Protein AF-A0A968CYV6-F1 (afdb_monomer_lite)

Radius of gyration: 20.45 Å; chains: 1; bounding box: 77×45×29 Å

Sequence (121 aa):
MRRKLLSHRSKKKPTNNDKSQTFHGLADADGLESLLTFEESQVQRLIMRASIYRYRHMTYFRVNLDGPTLKAIQSLMRKGKCKDAVTLLKDKDVWVPDEFQASWNLIPDTRLDPYVRYTRR

Structure (mmCIF, N/CA/C/O backbone):
data_AF-A0A968CYV6-F1
#
_entry.id   AF-A0A968CYV6-F1
#
loop_
_atom_site.group_PDB
_atom_site.id
_atom_site.type_symbol
_atom_site.label_atom_id
_atom_site.label_alt_id
_atom_site.label_comp_id
_atom_site.label_asym_id
_atom_site.label_entity_id
_atom_site.label_seq_id
_atom_site.pdbx_PDB_ins_code
_atom_site.Cartn_x
_atom_site.Cartn_y
_atom_site.Cartn_z
_atom_site.occupancy
_atom_site.B_iso_or_equiv
_atom_site.auth_seq_id
_atom_site.auth_comp_id
_atom_site.auth_asym_id
_atom_site.auth_atom_id
_atom_site.pdbx_PDB_model_num
ATOM 1 N N . MET A 1 1 ? -62.323 21.619 13.278 1.00 49.47 1 MET A N 1
ATOM 2 C CA . MET A 1 1 ? -61.079 20.938 13.710 1.00 49.47 1 MET A CA 1
ATOM 3 C C . MET A 1 1 ? -60.601 19.980 12.622 1.00 49.47 1 MET A C 1
ATOM 5 O O . MET A 1 1 ? -61.333 19.048 12.330 1.00 49.47 1 MET A O 1
ATOM 9 N N . ARG A 1 2 ? -59.414 20.198 12.033 1.00 46.09 2 ARG A N 1
ATOM 10 C CA . ARG A 1 2 ? -58.513 19.163 11.462 1.00 46.09 2 ARG A CA 1
ATOM 11 C C . ARG A 1 2 ? -57.237 19.848 10.942 1.00 46.09 2 ARG A C 1
ATOM 13 O O . ARG A 1 2 ? -57.256 20.502 9.907 1.00 46.09 2 ARG A O 1
ATOM 20 N N . ARG A 1 3 ? -56.142 19.742 11.706 1.00 42.69 3 ARG A N 1
ATOM 21 C CA . ARG A 1 3 ? -54.796 20.199 11.316 1.00 42.69 3 ARG A CA 1
ATOM 22 C C . ARG A 1 3 ? -54.217 19.197 10.309 1.00 42.69 3 ARG A C 1
ATOM 24 O O . ARG A 1 3 ? -54.116 18.018 10.636 1.00 42.69 3 ARG A O 1
ATOM 31 N N . LYS A 1 4 ? -53.822 19.643 9.112 1.00 47.97 4 LYS A N 1
ATOM 32 C CA . LYS A 1 4 ? -52.944 18.864 8.221 1.00 47.97 4 LYS A CA 1
ATOM 33 C C . LYS A 1 4 ? -51.504 19.029 8.714 1.00 47.97 4 LYS A C 1
ATOM 35 O O . LYS A 1 4 ? -50.969 20.132 8.709 1.00 47.97 4 LYS A O 1
ATOM 40 N N . LEU A 1 5 ? -50.916 17.931 9.183 1.00 47.56 5 LEU A N 1
ATOM 41 C CA . LEU A 1 5 ? -49.516 17.833 9.587 1.00 47.56 5 LEU A CA 1
ATOM 42 C C . LEU A 1 5 ? -48.613 17.959 8.352 1.00 47.56 5 LEU A C 1
ATOM 44 O O . LEU A 1 5 ? -48.651 17.124 7.452 1.00 47.56 5 LEU A O 1
ATOM 48 N N . LEU A 1 6 ? -47.801 19.015 8.325 1.00 47.81 6 LEU A N 1
ATOM 49 C CA . LEU A 1 6 ? -46.680 19.188 7.404 1.00 47.81 6 LEU A CA 1
ATOM 50 C C . LEU A 1 6 ? -45.643 18.088 7.665 1.00 47.81 6 LEU A C 1
ATOM 52 O O . LEU A 1 6 ? -44.933 18.135 8.673 1.00 47.81 6 LEU A O 1
ATOM 56 N N . SER A 1 7 ? -45.525 17.113 6.758 1.00 50.50 7 SER A N 1
ATOM 57 C CA . SER A 1 7 ? -44.431 16.142 6.795 1.00 50.50 7 SER A CA 1
ATOM 58 C C . SER A 1 7 ? -43.110 16.874 6.552 1.00 50.50 7 SER A C 1
ATOM 60 O O . SER A 1 7 ? -42.768 17.225 5.420 1.00 50.50 7 SER A O 1
ATOM 62 N N . HIS A 1 8 ? -42.358 17.115 7.620 1.00 42.41 8 HIS A N 1
ATOM 63 C CA . HIS A 1 8 ? -40.989 17.598 7.532 1.00 42.41 8 HIS A CA 1
ATOM 64 C C . HIS A 1 8 ? -40.115 16.448 7.028 1.00 42.41 8 HIS A C 1
ATOM 66 O O . HIS A 1 8 ? -39.546 15.680 7.802 1.00 42.41 8 HIS A O 1
ATOM 7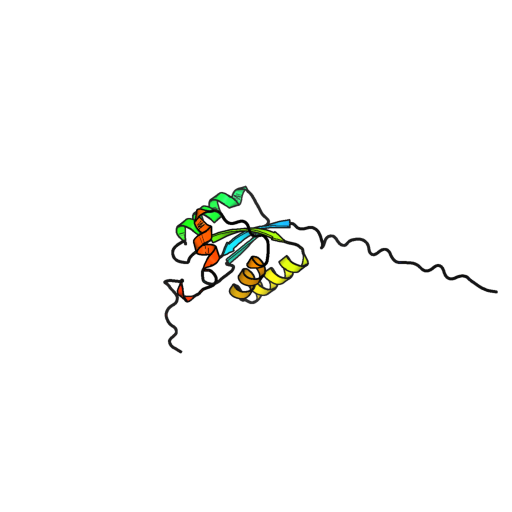2 N N . ARG A 1 9 ? -40.018 16.311 5.702 1.00 45.91 9 ARG A N 1
ATOM 73 C CA . ARG A 1 9 ? -38.986 15.496 5.063 1.00 45.91 9 ARG A CA 1
ATOM 74 C C . ARG A 1 9 ? -37.659 16.202 5.315 1.00 45.91 9 ARG A C 1
ATOM 76 O O . ARG A 1 9 ? -37.259 17.083 4.558 1.00 45.91 9 ARG A O 1
ATOM 83 N N . SER A 1 10 ? -37.026 15.855 6.431 1.00 41.97 10 SER A N 1
ATOM 84 C CA . SER A 1 10 ? -35.685 16.305 6.784 1.00 41.97 10 SER A CA 1
ATOM 85 C C . SER A 1 10 ? -34.739 15.915 5.648 1.00 41.97 10 SER A C 1
ATOM 87 O O . SER A 1 10 ? -34.388 14.745 5.479 1.00 41.97 10 SER A O 1
ATOM 89 N N . LYS A 1 11 ? -34.378 16.890 4.808 1.00 49.03 11 LYS A N 1
ATOM 90 C CA . LYS A 1 11 ? -33.282 16.750 3.853 1.00 49.03 11 LYS A CA 1
ATOM 91 C C . LYS A 1 11 ? -32.015 16.649 4.700 1.00 49.03 11 LYS A C 1
ATOM 93 O O . LYS A 1 11 ? -31.507 17.669 5.162 1.00 49.03 11 LYS A O 1
ATOM 98 N N . LYS A 1 12 ? -31.542 15.423 4.958 1.00 50.50 12 LYS A N 1
ATOM 99 C CA . LYS A 1 12 ? -30.209 15.196 5.530 1.00 50.50 12 LYS A CA 1
ATOM 100 C C . LYS A 1 12 ? -29.219 15.991 4.675 1.00 50.50 12 LYS A C 1
ATOM 102 O O . LYS A 1 12 ? -29.100 15.733 3.480 1.00 50.50 12 LYS A O 1
ATOM 107 N N . LYS A 1 13 ? -28.568 16.993 5.275 1.00 45.56 13 LYS A N 1
ATOM 108 C CA . LYS A 1 13 ? -27.443 17.695 4.651 1.00 45.56 13 LYS A CA 1
ATOM 109 C C . LYS A 1 13 ? -26.400 16.637 4.267 1.00 45.56 13 LYS A C 1
ATOM 111 O O . LYS A 1 13 ? -26.134 15.777 5.113 1.00 45.56 13 LYS A O 1
ATOM 116 N N . PRO A 1 14 ? -25.829 16.668 3.050 1.00 42.66 14 PRO A N 1
ATOM 117 C CA . PRO A 1 14 ? -24.710 15.800 2.719 1.00 42.66 14 PRO A CA 1
ATOM 118 C C . PRO A 1 14 ? -23.604 16.089 3.732 1.00 42.66 14 PRO A C 1
ATOM 120 O O . PRO A 1 14 ? -23.119 17.216 3.845 1.00 42.66 14 PRO A O 1
ATOM 123 N N . THR A 1 15 ? -23.282 15.102 4.559 1.00 49.97 15 THR A N 1
ATOM 124 C CA . THR A 1 15 ? -22.100 15.178 5.406 1.00 49.97 15 THR A CA 1
ATOM 125 C C . THR A 1 15 ? -20.897 15.072 4.470 1.00 49.97 15 THR A C 1
ATOM 127 O O . THR A 1 15 ? -20.928 14.315 3.505 1.00 49.97 15 THR A O 1
ATOM 130 N N . ASN A 1 16 ? -19.830 15.832 4.721 1.00 49.69 16 ASN A N 1
ATOM 131 C CA . ASN A 1 16 ? -18.593 15.850 3.918 1.00 49.69 16 ASN A CA 1
ATOM 132 C C . ASN A 1 16 ? -17.859 14.480 3.808 1.00 49.69 16 ASN A C 1
ATOM 134 O O . ASN A 1 16 ? -16.711 14.442 3.386 1.00 49.69 16 ASN A O 1
ATOM 138 N N . ASN A 1 17 ? -18.483 13.362 4.197 1.00 54.09 17 ASN A N 1
ATOM 139 C CA . ASN A 1 17 ? -17.898 12.018 4.258 1.00 54.09 17 ASN A CA 1
ATOM 140 C C . ASN A 1 17 ? -17.825 11.285 2.904 1.00 54.09 17 ASN A C 1
ATOM 142 O O . ASN A 1 17 ? -17.155 10.257 2.849 1.00 54.09 17 ASN A O 1
ATOM 146 N N . ASP A 1 18 ? -18.485 11.784 1.851 1.00 58.47 18 ASP A N 1
ATOM 147 C CA . ASP A 1 18 ? -18.593 11.089 0.551 1.00 58.47 18 ASP A CA 1
ATOM 148 C C . ASP A 1 18 ? -17.632 11.613 -0.528 1.00 58.47 18 ASP A C 1
ATOM 150 O O . ASP A 1 18 ? -17.649 11.140 -1.663 1.00 58.47 18 ASP A O 1
ATOM 154 N N . LYS A 1 19 ? -16.781 12.601 -0.220 1.00 79.12 19 LYS A N 1
ATOM 155 C CA . LYS A 1 19 ? -15.773 13.050 -1.188 1.00 79.12 19 LYS A CA 1
ATOM 156 C C . LYS A 1 19 ? -14.561 12.128 -1.135 1.00 79.12 19 LYS A C 1
ATOM 158 O O . LYS A 1 19 ? -13.930 11.994 -0.090 1.00 79.12 19 LYS A O 1
ATOM 163 N N . SER A 1 20 ? -14.243 11.526 -2.278 1.00 89.00 20 SER A N 1
ATOM 164 C CA . SER A 1 20 ? -12.997 10.791 -2.468 1.00 89.00 20 SER A CA 1
ATOM 165 C C . SER A 1 20 ? -11.800 11.739 -2.372 1.00 89.00 20 SER A C 1
ATOM 167 O O . SER A 1 20 ? -11.833 12.839 -2.926 1.00 89.00 20 SER A O 1
ATOM 169 N N . GLN A 1 21 ? -10.737 11.300 -1.705 1.00 95.62 21 GLN A N 1
ATOM 170 C CA . GLN A 1 21 ? -9.467 12.012 -1.574 1.00 95.62 21 GLN A CA 1
ATOM 171 C C . GLN A 1 21 ? -8.316 11.116 -2.038 1.00 95.62 21 GLN A C 1
ATOM 173 O O . GLN A 1 21 ? -8.378 9.893 -1.904 1.00 95.62 21 GLN A O 1
ATOM 178 N N . THR A 1 22 ? -7.271 11.722 -2.602 1.00 97.56 22 THR A N 1
ATOM 179 C CA . THR A 1 22 ? -6.083 11.004 -3.070 1.00 97.56 22 THR A CA 1
ATOM 180 C C . THR A 1 22 ? -5.097 10.782 -1.926 1.00 97.56 22 THR A C 1
ATOM 182 O O . THR A 1 22 ? -4.742 11.706 -1.190 1.00 97.56 22 THR A O 1
ATOM 185 N N . PHE A 1 23 ? -4.626 9.547 -1.820 1.00 98.44 23 PHE A N 1
ATOM 186 C CA . PHE A 1 23 ? -3.626 9.087 -0.869 1.00 98.44 23 PHE A CA 1
ATOM 187 C C . PHE A 1 23 ? -2.481 8.402 -1.611 1.00 98.44 23 PHE A C 1
ATOM 189 O O . PHE A 1 23 ? -2.631 7.955 -2.750 1.00 98.44 23 PHE A O 1
ATOM 196 N N . HIS A 1 24 ? -1.339 8.298 -0.949 1.00 98.56 24 HIS A N 1
ATOM 197 C CA . HIS A 1 24 ? -0.209 7.505 -1.408 1.00 98.56 24 HIS A CA 1
ATOM 198 C C . HIS A 1 24 ? 0.540 6.894 -0.230 1.00 98.56 24 HIS A C 1
ATOM 200 O O . HIS A 1 24 ? 0.300 7.248 0.927 1.00 98.56 24 HIS A O 1
ATOM 206 N N . GLY A 1 25 ? 1.439 5.964 -0.504 1.00 98.31 25 GLY A N 1
ATOM 207 C CA . GLY A 1 25 ? 2.185 5.325 0.562 1.00 98.31 25 GLY A CA 1
ATOM 208 C C . GLY A 1 25 ? 3.027 4.169 0.078 1.00 98.31 25 GLY A C 1
ATOM 209 O O . GLY A 1 25 ? 3.403 4.098 -1.093 1.00 98.31 25 GLY A O 1
ATOM 210 N N . LEU A 1 26 ? 3.332 3.291 1.024 1.00 98.56 26 LEU A N 1
ATOM 211 C CA . LEU A 1 26 ? 4.202 2.144 0.843 1.00 98.56 26 LEU A CA 1
ATOM 212 C C . LEU A 1 26 ? 3.533 0.869 1.347 1.00 98.56 26 LEU A C 1
ATOM 214 O O . LEU A 1 26 ? 2.863 0.886 2.384 1.00 98.56 26 LEU A O 1
ATOM 218 N N . ALA A 1 27 ? 3.742 -0.226 0.627 1.00 98.25 27 ALA A N 1
ATOM 219 C CA . ALA A 1 27 ? 3.357 -1.568 1.045 1.00 98.25 27 ALA A CA 1
ATOM 220 C C . ALA A 1 27 ? 4.439 -2.581 0.660 1.00 98.25 27 ALA A C 1
ATOM 222 O O . ALA A 1 27 ? 5.077 -2.433 -0.383 1.00 98.25 27 ALA A O 1
ATOM 223 N N . ASP A 1 28 ? 4.616 -3.616 1.474 1.00 97.38 28 ASP A N 1
ATOM 224 C CA . ASP A 1 28 ? 5.599 -4.682 1.280 1.00 97.38 28 ASP A CA 1
ATOM 225 C C . ASP A 1 28 ? 5.001 -6.073 1.558 1.00 97.38 28 ASP A C 1
ATOM 227 O O . ASP A 1 28 ? 3.786 -6.239 1.701 1.00 97.38 28 ASP A O 1
ATOM 231 N N . ALA A 1 29 ? 5.867 -7.088 1.618 1.00 96.06 29 ALA A N 1
ATOM 232 C CA . ALA A 1 29 ? 5.525 -8.468 1.953 1.00 96.06 29 ALA A CA 1
ATOM 233 C C . ALA A 1 29 ? 4.678 -8.631 3.238 1.00 96.06 29 ALA A C 1
ATOM 235 O O . ALA A 1 29 ? 3.837 -9.536 3.300 1.00 96.06 29 ALA A O 1
ATOM 236 N N . ASP A 1 30 ? 4.845 -7.757 4.236 1.00 94.81 30 ASP A N 1
ATOM 237 C CA . ASP A 1 30 ? 4.097 -7.783 5.501 1.00 94.81 30 ASP A CA 1
ATOM 238 C C . ASP A 1 30 ? 2.780 -6.999 5.446 1.00 94.81 30 ASP A C 1
ATOM 240 O O . ASP A 1 30 ? 1.905 -7.171 6.303 1.00 94.81 30 ASP A O 1
ATOM 244 N N . GLY A 1 31 ? 2.596 -6.184 4.412 1.00 96.69 31 GLY A N 1
ATOM 245 C CA . GLY A 1 31 ? 1.353 -5.500 4.095 1.00 96.69 31 GLY A CA 1
ATOM 246 C C . GLY A 1 31 ? 1.515 -3.990 3.997 1.00 96.69 31 GLY A C 1
ATOM 247 O O . GLY A 1 31 ? 2.522 -3.479 3.519 1.00 96.69 31 GLY A O 1
ATOM 248 N N . LEU A 1 32 ? 0.471 -3.259 4.391 1.00 97.81 32 LEU A N 1
ATOM 249 C CA . LEU A 1 32 ? 0.443 -1.804 4.270 1.00 97.81 32 LEU A CA 1
ATOM 250 C C . LEU A 1 32 ? 1.332 -1.149 5.334 1.00 97.81 32 LEU A C 1
ATOM 252 O O . LEU A 1 32 ? 1.053 -1.265 6.527 1.00 97.81 32 LEU A O 1
ATOM 256 N N . GLU A 1 33 ? 2.364 -0.428 4.902 1.00 96.88 33 GLU A N 1
ATOM 257 C CA . GLU A 1 33 ? 3.323 0.234 5.791 1.00 96.88 33 GLU A CA 1
ATOM 258 C C . GLU A 1 33 ? 2.903 1.677 6.096 1.00 96.88 33 GLU A C 1
ATOM 260 O O . GLU A 1 33 ? 2.935 2.128 7.240 1.00 96.88 33 GLU A O 1
ATOM 265 N N . SER A 1 34 ? 2.463 2.409 5.070 1.00 97.31 34 SER A N 1
ATOM 266 C CA . SER A 1 34 ? 2.019 3.797 5.204 1.00 97.31 34 SER A CA 1
ATOM 267 C C . SER A 1 34 ? 0.851 4.111 4.277 1.00 97.31 34 SER A C 1
ATOM 269 O O . SER A 1 34 ? 0.739 3.570 3.179 1.00 97.31 34 SER A O 1
ATOM 271 N N . LEU A 1 35 ? -0.017 5.014 4.734 1.00 98.06 35 LEU A N 1
ATOM 272 C CA . LEU A 1 35 ? -1.094 5.603 3.948 1.00 98.06 35 LEU A CA 1
ATOM 273 C C . LEU A 1 35 ? -1.214 7.077 4.339 1.00 98.06 35 LEU A C 1
ATOM 275 O O . LEU A 1 35 ? -1.727 7.408 5.409 1.00 98.06 35 LEU A O 1
ATOM 279 N N . LEU A 1 36 ? -0.696 7.947 3.482 1.00 97.56 36 LEU A N 1
ATOM 280 C CA . LEU A 1 36 ? -0.586 9.384 3.698 1.00 97.56 36 LEU A CA 1
ATOM 281 C C . LEU A 1 36 ? -1.465 10.121 2.693 1.00 97.56 36 LEU A C 1
ATOM 283 O O . LEU A 1 36 ? -1.682 9.643 1.578 1.00 97.56 36 LEU A O 1
ATOM 287 N N . THR A 1 37 ? -1.970 11.293 3.076 1.00 97.50 37 THR A N 1
ATOM 288 C CA . THR A 1 37 ? -2.577 12.217 2.110 1.00 97.50 37 THR A CA 1
ATOM 289 C C . THR A 1 37 ? -1.571 12.502 1.003 1.00 97.50 37 THR A C 1
ATOM 291 O O . THR A 1 37 ? -0.389 12.678 1.286 1.00 97.50 37 THR A O 1
ATOM 294 N N . PHE A 1 38 ? -2.024 12.528 -0.250 1.00 97.81 38 PHE A N 1
ATOM 295 C CA . PHE A 1 38 ? -1.123 12.762 -1.368 1.00 97.81 38 PHE A CA 1
ATOM 296 C C . PHE A 1 38 ? -0.465 14.144 -1.279 1.00 97.81 38 PHE A C 1
ATOM 298 O O . PHE A 1 38 ? -1.142 15.171 -1.317 1.00 97.81 38 PHE A O 1
ATOM 305 N N . GLU A 1 39 ? 0.864 14.142 -1.224 1.00 97.50 39 GLU A N 1
ATOM 306 C CA . GLU A 1 39 ? 1.709 15.329 -1.304 1.00 97.50 39 GLU A CA 1
ATOM 307 C C . GLU A 1 39 ? 2.795 15.105 -2.360 1.00 97.50 39 GLU A C 1
ATOM 309 O O . GLU A 1 39 ? 3.646 14.223 -2.218 1.00 97.50 39 GLU A O 1
ATOM 314 N N . GLU A 1 40 ? 2.806 15.921 -3.416 1.00 96.38 40 GLU A N 1
ATOM 315 C CA . GLU A 1 40 ? 3.769 15.788 -4.520 1.00 96.38 40 GLU A CA 1
ATOM 316 C C . GLU A 1 40 ? 5.229 15.848 -4.035 1.00 96.38 40 GLU A C 1
ATOM 318 O O . GLU A 1 40 ? 6.080 15.074 -4.474 1.00 96.38 40 GLU A O 1
ATOM 323 N N . SER A 1 41 ? 5.501 16.679 -3.026 1.00 96.94 41 SER A N 1
ATOM 324 C CA . SER A 1 41 ? 6.827 16.844 -2.418 1.00 96.94 41 SER A CA 1
ATOM 325 C C . SER A 1 41 ? 7.371 15.584 -1.720 1.00 96.94 41 SER A C 1
ATOM 327 O O . SER A 1 41 ? 8.573 15.513 -1.446 1.00 96.94 41 SER A O 1
ATOM 329 N N . GLN A 1 42 ? 6.520 14.596 -1.416 1.00 96.50 42 GLN A N 1
ATOM 330 C CA . GLN A 1 42 ? 6.904 13.328 -0.779 1.00 96.50 42 GLN A CA 1
ATOM 331 C C . GLN A 1 42 ? 7.157 12.209 -1.797 1.00 96.50 42 GLN A C 1
ATOM 333 O O . GLN A 1 42 ? 7.814 11.224 -1.461 1.00 96.50 42 GLN A O 1
ATOM 338 N N . VAL A 1 43 ? 6.662 12.343 -3.034 1.00 97.31 43 VAL A N 1
ATOM 339 C CA . VAL A 1 43 ? 6.639 11.258 -4.033 1.00 97.31 43 VAL A CA 1
ATOM 340 C C . VAL A 1 43 ? 8.036 10.699 -4.281 1.00 97.31 43 VAL A C 1
ATOM 342 O O . VAL A 1 43 ? 8.256 9.498 -4.125 1.00 97.31 43 VAL A O 1
ATOM 345 N N . GLN A 1 44 ? 9.007 11.571 -4.567 1.00 96.94 44 GLN A N 1
ATOM 346 C CA . GLN A 1 44 ? 10.378 11.144 -4.847 1.00 96.94 44 GLN A CA 1
ATOM 347 C C . GLN A 1 44 ? 11.009 10.402 -3.660 1.00 96.94 44 GLN A C 1
ATOM 349 O O . GLN A 1 44 ? 11.720 9.415 -3.849 1.00 96.94 44 GLN A O 1
ATOM 354 N N . ARG A 1 45 ? 10.723 10.837 -2.424 1.00 97.19 45 ARG A N 1
ATOM 355 C CA . ARG A 1 45 ? 11.236 10.179 -1.213 1.00 97.19 45 ARG A CA 1
ATOM 356 C C . ARG A 1 45 ? 10.642 8.786 -1.035 1.00 97.19 45 ARG A C 1
ATOM 358 O O . ARG A 1 45 ? 11.377 7.859 -0.700 1.00 97.19 45 ARG A O 1
ATOM 365 N N . LEU A 1 46 ? 9.340 8.629 -1.270 1.00 97.94 46 LEU A N 1
ATOM 366 C CA . LEU A 1 46 ? 8.669 7.335 -1.149 1.00 97.94 46 LEU A CA 1
ATOM 367 C C . LEU A 1 46 ? 9.116 6.362 -2.244 1.00 97.94 46 LEU A C 1
ATOM 369 O O . LEU A 1 46 ? 9.420 5.217 -1.930 1.00 97.94 46 LEU A O 1
ATOM 373 N N . ILE A 1 47 ? 9.257 6.813 -3.494 1.00 97.94 47 ILE A N 1
ATOM 374 C CA . ILE A 1 47 ? 9.777 5.980 -4.593 1.00 97.94 47 ILE A CA 1
ATOM 375 C C . ILE A 1 47 ? 11.224 5.547 -4.323 1.00 97.94 47 ILE A C 1
ATOM 377 O O . ILE A 1 47 ? 11.567 4.375 -4.500 1.00 97.94 47 ILE A O 1
ATOM 381 N N . MET A 1 48 ? 12.074 6.459 -3.840 1.00 97.62 48 MET A N 1
ATOM 382 C CA . MET A 1 48 ? 13.444 6.125 -3.442 1.00 97.62 48 MET A CA 1
ATOM 383 C C . MET A 1 48 ? 13.451 5.077 -2.324 1.00 97.62 48 MET A C 1
ATOM 385 O O . MET A 1 48 ? 14.189 4.096 -2.398 1.00 97.62 48 MET A O 1
ATOM 389 N N . ARG A 1 49 ? 12.590 5.236 -1.314 1.00 97.81 49 ARG A N 1
ATOM 390 C CA . ARG A 1 49 ? 12.453 4.260 -0.232 1.00 97.81 49 ARG A CA 1
ATOM 391 C C . ARG A 1 49 ? 11.971 2.904 -0.754 1.00 97.81 49 ARG A C 1
ATOM 393 O O . ARG A 1 49 ? 12.598 1.897 -0.446 1.00 97.81 49 ARG A O 1
ATOM 400 N N . ALA A 1 50 ? 10.940 2.866 -1.596 1.00 97.69 50 ALA A N 1
ATOM 401 C CA . ALA A 1 50 ? 10.485 1.632 -2.236 1.00 97.69 50 ALA A CA 1
ATOM 402 C C . ALA A 1 50 ? 11.617 0.942 -3.012 1.00 97.69 50 ALA A C 1
ATOM 404 O O . ALA A 1 50 ? 11.799 -0.266 -2.895 1.00 97.69 50 ALA A O 1
ATOM 405 N N . SER A 1 51 ? 12.440 1.723 -3.718 1.00 96.50 51 SER A N 1
ATOM 406 C CA . SER A 1 51 ? 13.598 1.231 -4.472 1.00 96.50 51 SER A CA 1
ATOM 407 C C . SER A 1 51 ? 14.685 0.617 -3.581 1.00 96.50 51 SER A C 1
ATOM 409 O O . SER A 1 51 ? 15.233 -0.430 -3.918 1.00 96.50 51 SER A O 1
ATOM 411 N N . ILE A 1 52 ? 14.970 1.222 -2.423 1.00 96.44 52 ILE A N 1
ATOM 412 C CA . ILE A 1 52 ? 15.947 0.703 -1.449 1.00 96.44 52 ILE A CA 1
ATOM 413 C C . ILE A 1 52 ? 15.452 -0.604 -0.815 1.00 96.44 52 ILE A C 1
ATOM 415 O O . ILE A 1 52 ? 16.226 -1.540 -0.626 1.00 96.44 52 ILE A O 1
ATOM 419 N N . TYR A 1 53 ? 14.155 -0.692 -0.518 1.00 95.12 53 TYR A N 1
ATOM 420 C CA . TYR A 1 53 ? 13.539 -1.840 0.154 1.00 95.12 53 TYR A CA 1
ATOM 421 C C . TYR A 1 53 ? 12.919 -2.864 -0.820 1.00 95.12 53 TYR A C 1
ATOM 423 O O . TYR A 1 53 ? 12.087 -3.681 -0.417 1.00 95.12 53 TYR A O 1
ATOM 431 N N . ARG A 1 54 ? 13.342 -2.886 -2.097 1.00 92.19 54 ARG A N 1
ATOM 432 C CA . ARG A 1 54 ? 12.832 -3.841 -3.109 1.00 92.19 54 ARG A CA 1
ATOM 433 C C . ARG A 1 54 ? 13.031 -5.301 -2.733 1.00 92.19 54 ARG A C 1
ATOM 435 O O . ARG A 1 54 ? 12.253 -6.140 -3.170 1.00 92.19 54 ARG A O 1
ATOM 442 N N . TYR A 1 55 ? 14.026 -5.596 -1.904 1.00 90.44 55 TYR A N 1
ATOM 443 C CA . TYR A 1 55 ? 14.278 -6.943 -1.404 1.00 90.44 55 TYR A CA 1
ATOM 444 C C . TYR A 1 55 ? 13.133 -7.493 -0.526 1.00 90.44 55 TYR A C 1
ATOM 446 O O . TYR A 1 55 ? 13.046 -8.703 -0.374 1.00 90.44 55 TYR A O 1
ATOM 454 N N . ARG A 1 56 ? 12.241 -6.642 0.018 1.00 92.62 56 ARG A N 1
ATOM 455 C CA . ARG A 1 56 ? 10.984 -7.045 0.702 1.00 92.62 56 ARG A CA 1
ATOM 456 C C . ARG A 1 56 ? 9.754 -6.888 -0.193 1.00 92.62 56 ARG A C 1
ATOM 458 O O . ARG A 1 56 ? 8.632 -6.840 0.304 1.00 92.62 56 ARG A O 1
ATOM 465 N N . HIS A 1 57 ? 9.958 -6.711 -1.499 1.00 95.88 57 HIS A N 1
ATOM 466 C CA . HIS A 1 57 ? 8.918 -6.302 -2.442 1.00 95.88 57 HIS A CA 1
ATOM 467 C C . HIS A 1 57 ? 8.214 -4.994 -2.046 1.00 95.88 57 HIS A C 1
ATOM 469 O O . HIS A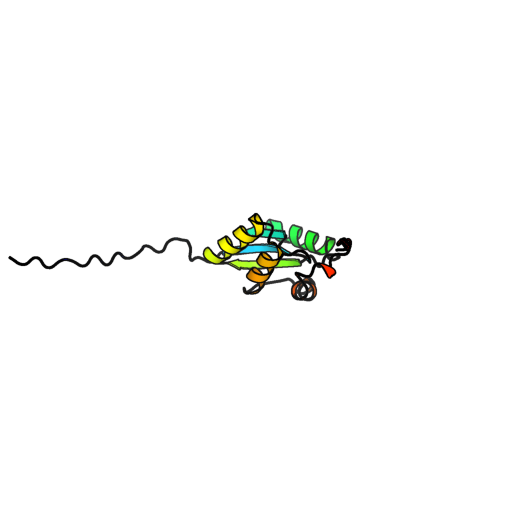 1 57 ? 7.028 -4.828 -2.315 1.00 95.88 57 HIS A O 1
ATOM 475 N N . MET A 1 58 ? 8.937 -4.048 -1.431 1.00 97.56 58 MET A N 1
ATOM 476 C CA . MET A 1 58 ? 8.385 -2.729 -1.119 1.00 97.56 58 MET A CA 1
ATOM 477 C C . MET A 1 58 ? 7.942 -2.012 -2.400 1.00 97.56 58 MET A C 1
ATOM 479 O O . MET A 1 58 ? 8.685 -1.940 -3.382 1.00 97.56 58 MET A O 1
ATOM 483 N N . THR A 1 59 ? 6.737 -1.456 -2.371 1.00 98.06 59 THR A N 1
ATOM 484 C CA . THR A 1 59 ? 6.083 -0.795 -3.501 1.00 98.06 59 THR A CA 1
ATOM 485 C C . THR A 1 59 ? 5.533 0.560 -3.090 1.00 98.06 59 THR A C 1
ATOM 487 O O . THR A 1 59 ? 4.968 0.710 -2.008 1.00 98.06 59 THR A O 1
ATOM 490 N N . TYR A 1 60 ? 5.694 1.545 -3.971 1.00 98.44 60 TYR A N 1
ATOM 491 C CA . TYR A 1 60 ? 4.970 2.808 -3.892 1.00 98.44 60 TYR A CA 1
ATOM 492 C C . TYR A 1 60 ? 3.620 2.676 -4.595 1.00 98.44 60 TYR A C 1
ATOM 494 O O . TYR A 1 60 ? 3.539 2.066 -5.658 1.00 98.44 60 TYR A O 1
ATOM 502 N N . PHE A 1 61 ? 2.579 3.283 -4.032 1.00 98.50 61 PHE A N 1
ATOM 503 C CA . PHE A 1 61 ? 1.249 3.301 -4.633 1.00 98.50 61 PHE A CA 1
ATOM 504 C C . PHE A 1 61 ? 0.567 4.662 -4.458 1.00 98.50 61 PHE A C 1
ATOM 506 O O . PHE A 1 61 ? 0.882 5.416 -3.536 1.00 98.50 61 PHE A O 1
ATOM 513 N N . ARG A 1 62 ? -0.424 4.943 -5.308 1.00 98.31 62 ARG A N 1
ATOM 514 C CA . ARG A 1 62 ? -1.367 6.064 -5.202 1.00 98.31 62 ARG A CA 1
ATOM 515 C C . ARG A 1 62 ? -2.793 5.548 -5.370 1.00 98.31 62 ARG A C 1
ATOM 517 O O . ARG A 1 62 ? -3.045 4.694 -6.207 1.00 98.31 62 ARG A O 1
ATOM 524 N N . VAL A 1 63 ? -3.735 6.076 -4.602 1.00 98.12 63 VAL A N 1
ATOM 525 C CA . VAL A 1 63 ? -5.120 5.587 -4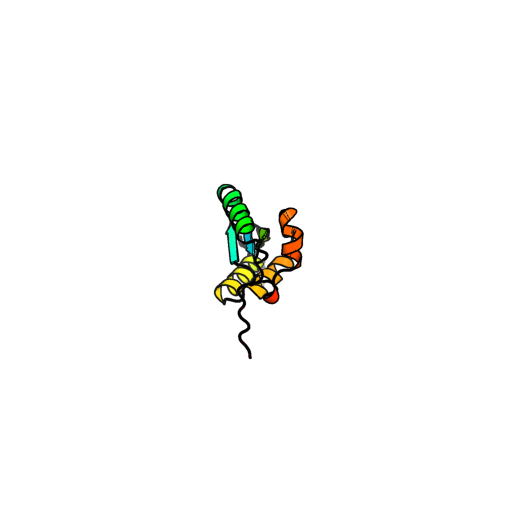.568 1.00 98.12 63 VAL A CA 1
ATOM 526 C C . VAL A 1 63 ? -6.092 6.725 -4.279 1.00 98.12 63 VAL A C 1
ATOM 528 O O . VAL A 1 63 ? -5.749 7.680 -3.584 1.00 98.12 63 VAL A O 1
ATOM 531 N N . ASN A 1 64 ? -7.321 6.609 -4.770 1.00 97.81 64 ASN A N 1
ATOM 532 C CA . ASN A 1 64 ? -8.434 7.474 -4.388 1.00 97.81 64 ASN A CA 1
ATOM 533 C C . ASN A 1 64 ? -9.361 6.724 -3.423 1.00 97.81 64 ASN A C 1
ATOM 535 O O . ASN A 1 64 ? -9.824 5.631 -3.742 1.00 97.81 64 ASN A O 1
ATOM 539 N N . LEU A 1 65 ? -9.613 7.289 -2.239 1.00 96.31 65 LEU A N 1
ATOM 540 C CA . LEU A 1 65 ? -10.410 6.647 -1.190 1.00 96.31 65 LEU A CA 1
ATOM 541 C C . LEU A 1 65 ? -11.534 7.555 -0.701 1.00 96.31 65 LEU A C 1
ATOM 543 O O . LEU A 1 65 ? -11.329 8.747 -0.469 1.00 96.31 65 LEU A O 1
ATOM 547 N N . ASP A 1 66 ? -12.702 6.959 -0.471 1.00 95.69 66 ASP A N 1
ATOM 548 C CA . ASP A 1 66 ? -13.806 7.586 0.247 1.00 95.69 66 ASP A CA 1
ATOM 549 C C . ASP A 1 66 ? -13.601 7.525 1.774 1.00 95.69 66 ASP A C 1
ATOM 551 O O . ASP A 1 66 ? -12.769 6.778 2.307 1.00 95.69 66 ASP A O 1
ATOM 555 N N . GLY A 1 67 ? -14.373 8.331 2.506 1.00 94.75 67 GLY A N 1
ATOM 556 C CA . GLY A 1 67 ? -14.291 8.405 3.965 1.00 94.75 67 GLY A CA 1
ATOM 557 C C . GLY A 1 67 ? -14.509 7.058 4.678 1.00 94.75 67 GLY A C 1
ATOM 558 O O . GLY A 1 67 ? -13.754 6.752 5.608 1.00 94.75 67 GLY A O 1
ATOM 559 N N . PRO A 1 68 ? -15.515 6.243 4.298 1.00 95.69 68 PRO A N 1
ATOM 560 C CA . PRO A 1 68 ? -15.726 4.917 4.877 1.00 95.69 68 PRO A CA 1
ATOM 561 C C . PRO A 1 68 ? -14.551 3.954 4.662 1.00 95.69 68 PRO A C 1
ATOM 563 O O . PRO A 1 68 ? -14.090 3.353 5.638 1.00 95.69 68 PRO A O 1
ATOM 566 N N . THR A 1 69 ? -14.025 3.836 3.436 1.00 96.25 69 THR A N 1
ATOM 567 C CA . THR A 1 69 ? -12.897 2.936 3.146 1.00 96.25 69 THR A CA 1
ATOM 568 C C . THR A 1 69 ? -11.646 3.391 3.887 1.00 96.25 69 THR A C 1
ATOM 570 O O . THR A 1 69 ? -10.987 2.576 4.532 1.00 96.25 69 THR A O 1
ATOM 573 N N . LEU A 1 70 ? -11.344 4.694 3.873 1.00 96.75 70 LEU A N 1
ATOM 574 C CA . LEU A 1 70 ? -10.197 5.244 4.594 1.00 96.75 70 LEU A CA 1
ATOM 575 C C . LEU A 1 70 ? -10.246 4.886 6.085 1.00 96.75 70 LEU A C 1
ATOM 577 O O . LEU A 1 70 ? -9.255 4.420 6.650 1.00 96.75 70 LEU A O 1
ATOM 581 N N . LYS A 1 71 ? -11.410 5.048 6.728 1.00 97.12 71 LYS A N 1
ATOM 582 C CA . LYS A 1 71 ? -11.596 4.699 8.146 1.00 97.12 71 LYS A CA 1
ATOM 583 C C . LYS A 1 71 ? -11.396 3.209 8.404 1.00 97.12 71 LYS A C 1
ATOM 585 O O . LYS A 1 71 ? -10.812 2.855 9.431 1.00 97.12 71 LYS A O 1
ATOM 590 N N . ALA A 1 72 ? -11.860 2.350 7.497 1.00 97.94 72 ALA A N 1
ATOM 591 C CA . ALA A 1 72 ? -11.669 0.908 7.593 1.00 97.94 72 ALA A CA 1
ATOM 592 C C . ALA A 1 72 ? -10.180 0.533 7.502 1.00 97.94 72 ALA A C 1
ATOM 594 O O . ALA A 1 72 ? -9.672 -0.136 8.404 1.00 97.94 72 ALA A O 1
ATOM 595 N N . ILE A 1 73 ? -9.460 1.047 6.498 1.00 98.06 73 ILE A N 1
ATOM 596 C CA . ILE A 1 73 ? -8.021 0.797 6.316 1.00 98.06 73 ILE A CA 1
ATOM 597 C C . ILE A 1 73 ? -7.225 1.301 7.527 1.00 98.06 73 ILE A C 1
ATOM 599 O O . ILE A 1 73 ? -6.475 0.541 8.138 1.00 98.06 73 ILE A O 1
ATOM 603 N N . GLN A 1 74 ? -7.448 2.546 7.958 1.00 97.38 74 GLN A N 1
ATOM 604 C CA . GLN A 1 74 ? -6.773 3.102 9.135 1.00 97.38 74 GLN A CA 1
ATOM 605 C C . GLN A 1 74 ? -7.094 2.318 10.415 1.00 97.38 74 GLN A C 1
ATOM 607 O O . GLN A 1 74 ? -6.238 2.173 11.289 1.00 97.38 74 GLN A O 1
ATOM 612 N N . SER A 1 75 ? -8.316 1.789 10.551 1.00 98.12 75 SER A N 1
ATOM 613 C CA . SER A 1 75 ? -8.659 0.924 11.681 1.00 98.12 75 SER A CA 1
ATOM 614 C C . SER A 1 75 ? -7.908 -0.405 11.658 1.00 98.12 75 SER A C 1
ATOM 616 O O . SER A 1 75 ? -7.635 -0.925 12.739 1.00 98.12 75 SER A O 1
ATOM 618 N N . LEU A 1 76 ? -7.624 -0.977 10.487 1.00 98.38 76 LEU A N 1
ATOM 619 C CA . LEU A 1 76 ? -6.832 -2.202 10.363 1.00 98.38 76 LEU A CA 1
ATOM 620 C C . LEU A 1 76 ? -5.365 -1.926 10.704 1.00 98.38 76 LEU A C 1
ATOM 622 O O . LEU A 1 76 ? -4.798 -2.635 11.535 1.00 98.38 76 LEU A O 1
ATOM 626 N N . MET A 1 77 ? -4.799 -0.835 10.179 1.00 97.38 77 MET A N 1
ATOM 627 C CA . MET A 1 77 ? -3.428 -0.410 10.490 1.00 97.38 77 MET A CA 1
ATOM 628 C C . MET A 1 77 ? -3.225 -0.175 11.995 1.00 97.38 77 MET A C 1
ATOM 630 O O . MET A 1 77 ? -2.293 -0.718 12.579 1.00 97.38 77 MET A O 1
ATOM 634 N N . ARG A 1 78 ? -4.145 0.536 12.671 1.00 97.25 78 ARG A N 1
ATOM 635 C CA . ARG A 1 78 ? -4.079 0.748 14.135 1.00 97.25 78 ARG A CA 1
ATOM 636 C C . ARG A 1 78 ? -4.135 -0.545 14.955 1.00 97.25 78 ARG A C 1
ATOM 638 O O . ARG A 1 78 ? -3.691 -0.554 16.096 1.00 97.25 78 ARG A O 1
ATOM 645 N N . LYS A 1 79 ? -4.705 -1.618 14.402 1.00 97.69 79 LYS A N 1
ATOM 646 C CA . LYS A 1 79 ? -4.790 -2.943 15.039 1.00 97.69 79 LYS A CA 1
ATOM 647 C C . LYS A 1 79 ? -3.601 -3.848 14.684 1.00 97.69 79 LYS A C 1
ATOM 649 O O . LYS A 1 79 ? -3.636 -5.024 15.028 1.00 97.69 79 LYS A O 1
ATOM 654 N N . GLY A 1 80 ? -2.600 -3.344 13.955 1.00 96.31 80 GLY A N 1
ATOM 655 C CA . GLY A 1 80 ? -1.479 -4.142 13.445 1.00 96.31 80 GLY A CA 1
ATOM 656 C C . GLY A 1 80 ? -1.862 -5.114 12.322 1.00 96.31 80 GLY A C 1
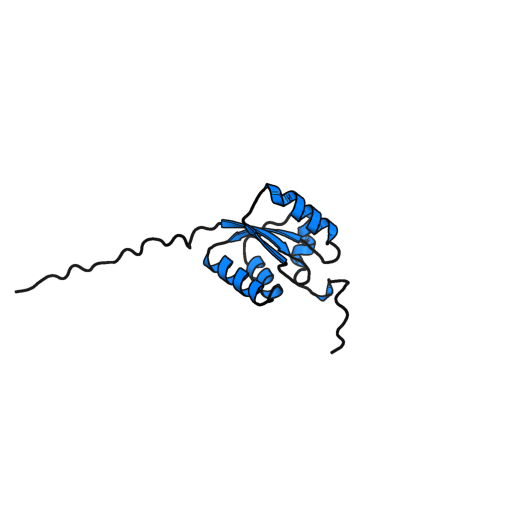ATOM 657 O O . GLY A 1 80 ? -1.083 -5.994 11.971 1.00 96.31 80 GLY A O 1
ATOM 658 N N . LYS A 1 81 ? -3.062 -4.982 11.743 1.00 97.62 81 LYS A N 1
ATOM 659 C CA . LYS A 1 81 ? -3.576 -5.854 10.677 1.00 97.62 81 LYS A CA 1
ATOM 660 C C . LYS A 1 81 ? -3.178 -5.331 9.295 1.00 97.62 81 LYS A C 1
ATOM 662 O O . LYS A 1 81 ? -4.030 -5.038 8.458 1.00 97.62 81 LYS A O 1
ATOM 667 N N . CYS A 1 82 ? -1.877 -5.174 9.061 1.00 97.12 82 CYS A N 1
ATOM 668 C CA . CYS A 1 82 ? -1.352 -4.540 7.846 1.00 97.12 82 CYS A CA 1
ATOM 669 C C . CYS A 1 82 ? -1.627 -5.356 6.569 1.00 97.12 82 CYS A C 1
ATOM 671 O O . CYS A 1 82 ? -1.877 -4.767 5.516 1.00 97.12 82 CYS A O 1
ATOM 673 N N . LYS A 1 83 ? -1.669 -6.694 6.660 1.00 97.12 83 LYS A N 1
ATOM 674 C CA . LYS A 1 83 ? -2.055 -7.584 5.547 1.00 97.12 83 LYS A CA 1
ATOM 675 C C . LYS A 1 83 ? -3.511 -7.397 5.122 1.00 97.12 83 LYS A C 1
ATOM 677 O O . LYS A 1 83 ? -3.800 -7.241 3.937 1.00 97.12 83 LYS A O 1
ATOM 682 N N . ASP A 1 84 ? -4.418 -7.347 6.093 1.00 97.94 84 ASP A N 1
ATOM 683 C CA . ASP A 1 84 ? -5.837 -7.086 5.833 1.00 97.94 84 ASP A CA 1
ATOM 684 C C . ASP A 1 84 ? -6.013 -5.681 5.234 1.00 97.94 84 ASP A C 1
ATOM 686 O O . ASP A 1 84 ? -6.813 -5.482 4.323 1.00 97.94 84 ASP A O 1
ATOM 690 N N . ALA A 1 85 ? -5.229 -4.707 5.713 1.00 98.25 85 ALA A N 1
ATOM 691 C CA . ALA A 1 85 ? -5.261 -3.332 5.225 1.00 98.25 85 ALA A CA 1
ATOM 692 C C . ALA A 1 85 ? -4.844 -3.218 3.748 1.00 98.25 85 ALA A C 1
ATOM 694 O O . ALA A 1 85 ? -5.543 -2.557 2.983 1.00 98.25 85 ALA A O 1
ATOM 695 N N . VAL A 1 86 ? -3.751 -3.874 3.329 1.00 97.81 86 VAL A N 1
ATOM 696 C CA . VAL A 1 86 ? -3.337 -3.870 1.912 1.00 97.81 86 VAL A CA 1
ATOM 697 C C . VAL A 1 86 ? -4.292 -4.683 1.036 1.00 97.81 86 VAL A C 1
ATOM 699 O O . VAL A 1 86 ? -4.530 -4.308 -0.106 1.00 97.81 86 VAL A O 1
ATOM 702 N N . THR A 1 87 ? -4.894 -5.751 1.568 1.00 97.56 87 THR A N 1
ATOM 703 C CA . THR A 1 87 ? -5.890 -6.549 0.835 1.00 97.56 87 THR A CA 1
ATOM 704 C C . THR A 1 87 ? -7.123 -5.702 0.527 1.00 97.56 87 THR A C 1
ATOM 706 O O . THR A 1 87 ? -7.510 -5.582 -0.627 1.00 97.56 87 THR A O 1
ATOM 709 N N . LEU A 1 88 ? -7.660 -5.005 1.534 1.00 97.69 88 LEU A N 1
ATOM 710 C CA . LEU A 1 88 ? -8.776 -4.074 1.349 1.00 97.69 88 LEU A CA 1
ATOM 711 C C . LEU A 1 88 ? -8.427 -2.913 0.400 1.00 97.69 88 LEU A C 1
ATOM 713 O O . LEU A 1 88 ? -9.289 -2.413 -0.321 1.00 97.69 88 LEU A O 1
ATOM 717 N N . LEU A 1 89 ? -7.173 -2.457 0.417 1.00 97.62 89 LEU A N 1
ATOM 718 C CA . LEU A 1 89 ? -6.691 -1.408 -0.477 1.00 97.62 89 LEU A CA 1
ATOM 719 C C . LEU A 1 89 ? -6.646 -1.879 -1.940 1.00 97.62 89 LEU A C 1
ATOM 721 O O . LEU A 1 89 ? -7.000 -1.114 -2.831 1.00 97.62 89 LEU A O 1
ATOM 725 N N . LYS A 1 90 ? -6.244 -3.130 -2.182 1.00 96.69 90 LYS A N 1
ATOM 726 C CA . LYS A 1 90 ? -6.163 -3.745 -3.515 1.00 96.69 90 LYS A CA 1
ATOM 727 C C . LYS A 1 90 ? -7.511 -3.945 -4.202 1.00 96.69 90 LYS A C 1
ATOM 729 O O . LYS A 1 90 ? -7.540 -4.035 -5.423 1.00 96.69 90 LYS A O 1
ATOM 734 N N . ASP A 1 91 ? -8.607 -3.943 -3.449 1.00 96.00 91 ASP A N 1
ATOM 735 C CA . ASP A 1 91 ? -9.967 -3.942 -4.003 1.00 96.00 91 ASP A CA 1
ATOM 736 C C . ASP A 1 91 ? -10.363 -2.579 -4.613 1.00 96.00 91 ASP A C 1
ATOM 738 O O . ASP A 1 91 ? -11.492 -2.398 -5.077 1.00 96.00 91 ASP A O 1
ATOM 742 N N . LYS A 1 92 ? -9.473 -1.579 -4.557 1.00 95.69 92 LYS A N 1
ATOM 743 C CA . LYS A 1 92 ? -9.666 -0.235 -5.113 1.00 95.69 92 LYS A CA 1
ATOM 744 C C . LYS A 1 92 ? -8.824 -0.031 -6.367 1.00 95.69 92 LYS A C 1
ATOM 746 O O . LYS A 1 92 ? -7.917 -0.800 -6.667 1.00 95.69 92 LYS A O 1
ATOM 751 N N . ASP A 1 93 ? -9.119 1.053 -7.075 1.00 94.88 93 ASP A N 1
ATOM 752 C CA . ASP A 1 93 ? -8.311 1.503 -8.205 1.00 94.88 93 ASP A CA 1
ATOM 753 C C . ASP A 1 93 ? -7.006 2.135 -7.692 1.00 94.88 93 ASP A C 1
ATOM 755 O O . ASP A 1 93 ? -6.957 3.308 -7.300 1.00 94.88 93 ASP A O 1
ATOM 759 N N . VAL A 1 94 ? -5.971 1.299 -7.587 1.00 97.75 94 VAL A N 1
ATOM 760 C CA . VAL A 1 94 ? -4.642 1.666 -7.099 1.00 97.75 94 VAL A CA 1
ATOM 761 C C . VAL A 1 94 ? -3.703 1.813 -8.286 1.00 97.75 94 VAL A C 1
ATOM 763 O O . VAL A 1 94 ? -3.461 0.868 -9.031 1.00 97.75 94 VAL A O 1
ATOM 766 N N . TRP A 1 95 ? -3.112 2.994 -8.414 1.00 98.25 95 TRP A N 1
ATOM 767 C CA . TRP A 1 95 ? -2.027 3.244 -9.345 1.00 98.25 95 TRP A CA 1
ATOM 768 C C . TRP A 1 95 ? -0.685 2.890 -8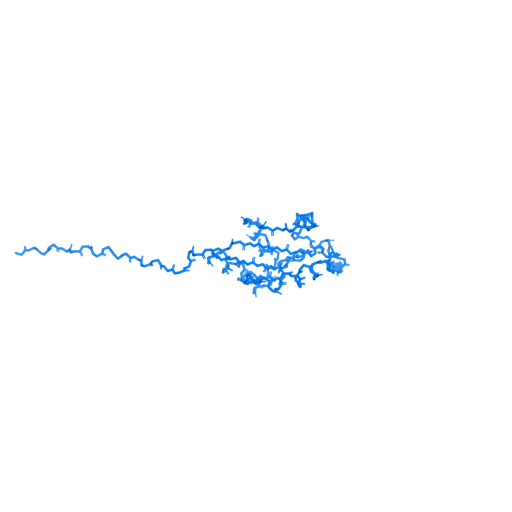.699 1.00 98.25 95 TRP A C 1
ATOM 770 O O . TRP A 1 95 ? -0.387 3.322 -7.583 1.00 98.25 95 TRP A O 1
ATOM 780 N N . VAL A 1 96 ? 0.140 2.142 -9.421 1.00 97.75 96 VAL A N 1
ATOM 781 C CA . VAL A 1 96 ? 1.491 1.730 -9.026 1.00 97.75 96 VAL A CA 1
ATOM 782 C C . VAL A 1 96 ? 2.420 2.031 -10.209 1.00 97.75 96 VAL A C 1
ATOM 784 O O . VAL A 1 96 ? 2.003 1.817 -11.346 1.00 97.75 96 VAL A O 1
ATOM 787 N N . PRO A 1 97 ? 3.649 2.539 -9.994 1.00 96.69 97 PRO A N 1
ATOM 788 C CA . PRO A 1 97 ? 4.621 2.674 -11.078 1.00 96.69 97 PRO A CA 1
ATOM 789 C C . PRO A 1 97 ? 4.940 1.321 -11.726 1.00 96.69 97 PRO A C 1
ATOM 791 O O . PRO A 1 97 ? 5.041 0.310 -11.023 1.00 96.69 97 PRO A O 1
ATOM 794 N N . ASP A 1 98 ? 5.143 1.304 -13.044 1.00 96.62 98 ASP A N 1
ATOM 795 C CA . ASP A 1 98 ? 5.336 0.078 -13.832 1.00 96.62 98 ASP A CA 1
ATOM 796 C C . ASP A 1 98 ? 6.451 -0.812 -13.272 1.00 96.62 98 ASP A C 1
ATOM 798 O O . ASP A 1 98 ? 6.311 -2.036 -13.199 1.00 96.62 98 ASP A O 1
ATOM 802 N N . GLU A 1 99 ? 7.541 -0.210 -12.789 1.00 95.38 99 GLU A N 1
ATOM 803 C CA . GLU A 1 99 ? 8.649 -0.949 -12.207 1.00 95.38 99 GLU A CA 1
ATOM 804 C C . GLU A 1 99 ? 8.235 -1.744 -10.962 1.00 95.38 99 GLU A C 1
ATOM 806 O O . GLU A 1 99 ? 8.846 -2.770 -10.677 1.00 95.38 99 GLU A O 1
ATOM 811 N N . PHE A 1 100 ? 7.220 -1.316 -10.209 1.00 96.56 100 PHE A N 1
ATOM 812 C CA . PHE A 1 100 ? 6.758 -1.982 -8.988 1.00 96.56 100 PHE A CA 1
ATOM 813 C C . PHE A 1 100 ? 5.565 -2.915 -9.212 1.00 96.56 100 PHE A C 1
ATOM 815 O O . PHE A 1 100 ? 5.216 -3.659 -8.295 1.00 96.56 100 PHE A O 1
ATOM 822 N N . GLN A 1 101 ? 4.966 -2.938 -10.406 1.00 96.62 101 GLN A N 1
ATOM 823 C CA . GLN A 1 101 ? 3.733 -3.684 -10.672 1.00 96.62 101 GLN A CA 1
ATOM 824 C C . GLN A 1 101 ? 3.872 -5.190 -10.395 1.00 96.62 101 GLN A C 1
ATOM 826 O O . GLN A 1 101 ? 2.986 -5.805 -9.797 1.00 96.62 101 GLN A O 1
ATOM 831 N N . ALA A 1 102 ? 5.005 -5.788 -10.773 1.00 95.69 102 ALA A N 1
ATOM 832 C CA . ALA A 1 102 ? 5.272 -7.201 -10.506 1.00 95.69 102 ALA A CA 1
ATOM 833 C C . ALA A 1 102 ? 5.309 -7.501 -8.997 1.00 95.69 102 ALA A C 1
ATOM 835 O O . ALA A 1 102 ? 4.697 -8.465 -8.545 1.00 95.69 102 ALA A O 1
ATOM 836 N N . SER A 1 103 ? 5.965 -6.644 -8.207 1.00 96.25 103 SER A N 1
ATOM 837 C CA . SER A 1 103 ? 5.989 -6.759 -6.743 1.00 96.25 103 SER A CA 1
ATOM 838 C C . SER A 1 103 ? 4.613 -6.527 -6.130 1.00 96.25 103 SER A C 1
ATOM 840 O O . SER A 1 103 ? 4.219 -7.267 -5.231 1.00 96.25 103 SER A O 1
ATOM 842 N N . TRP A 1 104 ? 3.853 -5.554 -6.641 1.00 97.62 104 TRP A N 1
ATOM 843 C CA . TRP A 1 104 ? 2.502 -5.273 -6.163 1.00 97.62 104 TRP A CA 1
ATOM 844 C C . TRP A 1 104 ? 1.615 -6.506 -6.267 1.00 97.62 104 TRP A C 1
ATOM 846 O O . TRP A 1 104 ? 0.902 -6.816 -5.323 1.00 97.62 104 TRP A O 1
ATOM 856 N N . ASN A 1 105 ? 1.703 -7.264 -7.359 1.00 96.12 105 ASN A N 1
ATOM 857 C CA . ASN A 1 105 ? 0.908 -8.479 -7.551 1.00 96.12 105 ASN A CA 1
ATOM 858 C C . ASN A 1 105 ? 1.249 -9.603 -6.556 1.00 96.12 105 ASN A C 1
ATOM 860 O O . ASN A 1 105 ? 0.411 -10.469 -6.319 1.00 96.12 105 ASN A O 1
ATOM 864 N N . LEU A 1 106 ? 2.443 -9.578 -5.962 1.00 95.19 106 LEU A N 1
ATOM 865 C CA . LEU A 1 106 ? 2.933 -10.615 -5.053 1.00 95.19 106 LEU A CA 1
ATOM 866 C C . LEU A 1 106 ? 2.626 -10.337 -3.576 1.00 95.19 106 LEU A C 1
ATOM 868 O O . LEU A 1 106 ? 2.501 -11.274 -2.792 1.00 95.19 106 LEU A O 1
ATOM 872 N N . ILE A 1 107 ? 2.502 -9.070 -3.180 1.00 95.06 107 ILE A N 1
ATOM 873 C CA . ILE A 1 107 ? 2.261 -8.695 -1.780 1.00 95.06 107 ILE A CA 1
ATOM 874 C C . ILE A 1 107 ? 0.758 -8.701 -1.438 1.00 95.06 107 ILE A C 1
ATOM 876 O O . ILE A 1 107 ? -0.058 -8.422 -2.308 1.00 95.06 107 ILE A O 1
ATOM 880 N N . PRO A 1 108 ? 0.328 -8.966 -0.195 1.00 94.62 108 PRO A N 1
ATOM 881 C CA . PRO A 1 108 ? 1.147 -9.378 0.935 1.00 94.62 108 PRO A CA 1
ATOM 882 C C . PRO A 1 108 ? 1.476 -10.878 0.875 1.00 94.62 108 PRO A C 1
ATOM 884 O O . PRO A 1 108 ? 0.581 -11.720 0.819 1.00 94.62 108 PRO A O 1
ATOM 887 N N . ASP A 1 109 ? 2.757 -11.218 0.992 1.00 93.75 109 ASP A N 1
ATOM 888 C CA . ASP A 1 109 ? 3.226 -12.588 1.206 1.00 93.75 109 ASP A CA 1
ATOM 889 C C . ASP A 1 109 ? 4.508 -12.565 2.045 1.00 93.75 109 ASP A C 1
ATOM 891 O O . ASP A 1 109 ? 5.596 -12.295 1.546 1.00 93.75 109 ASP A O 1
ATOM 895 N N . THR A 1 110 ? 4.384 -12.903 3.330 1.00 90.88 110 THR A N 1
ATOM 896 C CA . THR A 1 110 ? 5.498 -12.939 4.299 1.00 90.88 110 THR A CA 1
ATOM 897 C C . THR A 1 110 ? 6.644 -13.854 3.889 1.00 90.88 110 THR A C 1
ATOM 899 O O . THR A 1 110 ? 7.753 -13.688 4.379 1.00 90.88 110 THR A O 1
ATOM 902 N N . ARG A 1 111 ? 6.404 -14.842 3.019 1.00 90.25 111 ARG A N 1
ATOM 903 C CA . ARG A 1 111 ? 7.467 -15.743 2.544 1.00 90.25 111 ARG A CA 1
ATOM 904 C C . ARG A 1 111 ? 8.486 -15.013 1.669 1.00 90.25 111 ARG A C 1
ATOM 906 O O . ARG A 1 111 ? 9.585 -15.520 1.481 1.00 90.25 111 ARG A O 1
ATOM 913 N N . LEU A 1 112 ? 8.108 -13.851 1.136 1.00 88.75 112 LEU A N 1
ATOM 914 C CA . LEU A 1 112 ? 8.956 -12.997 0.314 1.00 88.75 112 LEU A CA 1
ATOM 915 C C . LEU A 1 112 ? 9.837 -12.053 1.142 1.00 88.75 112 LEU A C 1
ATOM 917 O O . LEU A 1 112 ? 10.680 -11.366 0.571 1.00 88.75 112 LEU A O 1
ATOM 921 N N . ASP A 1 113 ? 9.655 -11.987 2.463 1.00 88.88 113 ASP A N 1
ATOM 922 C CA . ASP A 1 113 ? 10.532 -11.202 3.326 1.00 88.88 113 ASP A CA 1
ATOM 923 C C . ASP A 1 113 ? 11.796 -12.016 3.674 1.00 88.88 113 ASP A C 1
ATOM 925 O O . ASP A 1 113 ? 11.697 -13.038 4.363 1.00 88.88 113 ASP A O 1
ATOM 929 N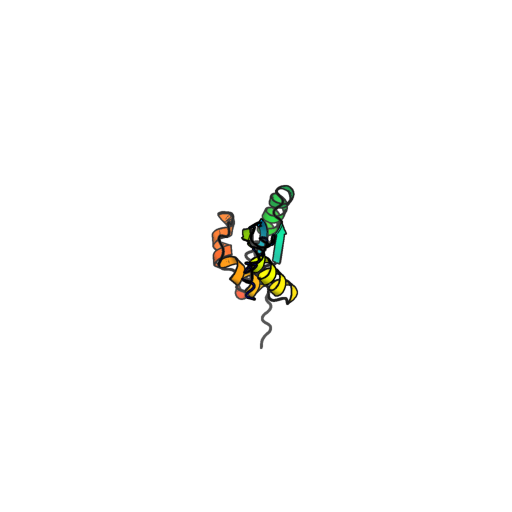 N . PRO A 1 114 ? 13.001 -11.575 3.261 1.00 85.50 114 PRO A N 1
ATOM 930 C CA . PRO A 1 114 ? 14.246 -12.291 3.540 1.00 85.50 114 PRO A CA 1
ATOM 931 C C . PRO A 1 114 ? 14.613 -12.332 5.030 1.00 85.50 114 PRO A C 1
ATOM 933 O O . PRO A 1 114 ? 15.505 -13.086 5.421 1.00 85.50 114 PRO A O 1
ATOM 936 N N . TYR A 1 115 ? 13.951 -11.535 5.870 1.00 83.88 115 TYR A N 1
ATOM 937 C CA . TYR A 1 115 ? 14.173 -11.494 7.311 1.00 83.88 115 TYR A CA 1
ATOM 938 C C . TYR A 1 115 ? 13.092 -12.199 8.118 1.00 83.88 115 TYR A C 1
ATOM 940 O O . TYR A 1 115 ? 13.224 -12.260 9.347 1.00 83.88 115 TYR A O 1
ATOM 948 N N . VAL A 1 116 ? 12.070 -12.779 7.474 1.00 75.19 116 VAL A N 1
ATOM 949 C CA . VAL A 1 116 ? 11.157 -13.704 8.150 1.00 75.19 116 VAL A CA 1
ATOM 950 C C . VAL A 1 116 ? 11.965 -14.937 8.537 1.00 75.19 116 VAL A C 1
ATOM 952 O O . VAL A 1 116 ? 12.098 -15.925 7.818 1.00 75.19 116 VAL A O 1
ATOM 955 N N . ARG A 1 117 ? 12.565 -14.865 9.727 1.00 61.25 117 ARG A N 1
ATOM 956 C CA . ARG A 1 117 ? 13.091 -16.032 10.412 1.00 61.25 117 ARG A CA 1
ATOM 957 C C . ARG A 1 117 ? 11.902 -16.952 10.599 1.00 61.25 117 ARG A C 1
ATOM 959 O O . ARG A 1 117 ? 10.908 -16.545 11.196 1.00 61.25 117 ARG A O 1
ATOM 966 N N . TYR A 1 118 ? 12.020 -18.177 10.096 1.00 56.88 118 TYR A N 1
ATOM 967 C CA . TYR A 1 118 ? 11.143 -19.280 10.451 1.00 56.88 118 TYR A CA 1
ATOM 968 C C . TYR A 1 118 ? 11.055 -19.336 11.979 1.00 56.88 118 TYR A C 1
ATOM 970 O O . TYR A 1 118 ? 11.913 -19.924 12.641 1.00 56.88 118 TYR A O 1
ATOM 978 N N . THR A 1 119 ? 10.034 -18.714 12.563 1.00 52.88 119 THR A N 1
ATOM 979 C CA . THR A 1 119 ? 9.556 -19.119 13.872 1.00 52.88 119 THR A CA 1
ATOM 980 C C . THR A 1 119 ? 9.002 -20.508 13.626 1.00 52.88 119 THR A C 1
ATOM 982 O O . THR A 1 119 ? 7.875 -20.678 13.167 1.00 52.88 119 THR A O 1
ATOM 985 N N . ARG A 1 120 ? 9.879 -21.508 13.790 1.00 43.38 120 ARG A N 1
ATOM 986 C CA . ARG A 1 120 ? 9.495 -22.912 13.863 1.00 43.38 120 ARG A CA 1
ATOM 987 C C . ARG A 1 120 ? 8.346 -22.961 14.869 1.00 43.38 120 ARG A C 1
ATOM 989 O O . ARG A 1 120 ? 8.565 -22.684 16.046 1.00 43.38 120 ARG A O 1
ATOM 996 N N . ARG A 1 121 ? 7.131 -23.164 14.365 1.00 48.38 121 ARG A N 1
ATOM 997 C CA . ARG A 1 121 ? 6.032 -23.662 15.183 1.00 48.38 121 ARG A CA 1
ATOM 998 C C . ARG A 1 121 ? 6.294 -25.128 15.467 1.00 48.38 121 ARG A C 1
ATOM 1000 O O . ARG A 1 121 ? 6.847 -25.791 14.559 1.00 48.38 121 ARG A O 1
#

pLDDT: mean 86.91, std 18.85, range [41.97, 98.56]

Foldseek 3Di:
DDDDDDPPPPPPDPDPQFDWFKWKAKAFQLAGDDTGGDDPVCVVVRVVVQVVVCLRLMFIKMFIDTNVLVVVLVVCVVVVNRQVSRVSVVVGDMDTPPVSVVSSVVPNHNVSRPPPDPPPD

Secondary structure (DSSP, 8-state):
---------------GGG--EEEEEEEETTEEEEEEE--HHHHHHHHHHHHHTGGGT-EEEEEEE-HHHHHHHHHHHHTT-HHHHHHHHHTS-EE--HHHHHHHHH-S-GGG-TT------